Protein AF-A0A4V4H294-F1 (afdb_monomer)

Foldseek 3Di:
DDDDDDPDDDPVVVVVVVVVVVVVVVVVVVVVVVVVLVVLQVLLQVLLVVPPVRPGPVVQVVLCVVVVVPDDSVVSSVCSVPPSVVNVVVVVVSVD

Radius of gyration: 21.72 Å; Cα contacts (8 Å, |Δi|>4): 49; chains: 1; bounding box: 44×34×58 Å

pLDDT: mean 76.55, std 14.09, range [34.66, 94.19]

Organism: Musa balbisiana (NCBI:txid52838)

InterPro domains:
  IPR005813 Large ribosomal subunit protein bL20 [PF00453] (7-87)
  IPR005813 Large ribosomal subunit protein bL20 [PR00062] (21-50)
  IPR005813 Large ribosomal subunit protein bL20 [PR00062] (56-82)
  IPR005813 Large ribosomal subunit protein bL20 [PTHR10986] (17-94)
  IPR005813 Large ribosomal subunit protein bL20 [TIGR01032] (21-93)
  IPR005813 Large ribosomal subunit protein bL20 [cd07026] (4-92)
  IPR035566 Ribosomal protein bL20, C-terminal [G3DSA:1.10.1900.20] (34-96)
  IPR035566 Ribosomal protein bL20, C-terminal [SSF74731] (6-95)
  IPR049946 Large ribosomal subunit protein bL20, conserved site [PS00937] (33-49)

Secondary structure (DSSP, 8-state):
-------SS-HHHHHHHHHHHHHHHHHHHHHHHHHHHHHHHHHHHHHHHHSTT---HHHHHHHHHHTT----THHHHHHHHH-HHHHHHHHHHHH-

Solvent-accessible surface area (backbone atoms only — not comparable to full-atom values): 5708 Å² total; per-residue (Å²): 136,86,93,79,89,88,88,83,86,55,78,79,57,50,58,56,52,50,54,50,50,54,53,48,56,58,51,46,62,59,48,50,58,53,51,52,50,51,51,28,51,52,50,37,40,53,53,27,64,72,41,82,88,43,91,40,57,68,58,53,52,50,44,33,53,75,71,67,51,87,70,60,61,64,57,59,26,49,42,40,70,75,37,61,67,59,51,50,53,54,49,55,66,60,74,104

Sequence (96 aa):
MNEYRSHSRLTSNDYSTENESFGFLSRDRGRQKRDFRRLWITRINAVTRENKVLYSYSRLIHNLYKKQLLLNRKIPAQIAISNKNCLYMISNKIIK

Structure (mmCIF, N/CA/C/O backbone):
data_AF-A0A4V4H294-F1
#
_entry.id   AF-A0A4V4H294-F1
#
loop_
_atom_site.group_PDB
_atom_site.id
_atom_site.type_symbol
_atom_site.label_atom_id
_atom_site.label_alt_id
_atom_site.label_comp_id
_atom_site.label_asym_id
_atom_site.label_entity_id
_atom_site.label_seq_id
_atom_site.pdbx_PDB_ins_code
_atom_site.Cartn_x
_atom_site.Cartn_y
_atom_site.Cartn_z
_atom_site.occupancy
_atom_site.B_iso_or_equiv
_atom_site.auth_seq_id
_atom_site.auth_comp_id
_atom_site.auth_asym_id
_atom_site.auth_atom_id
_atom_site.pdbx_PDB_model_num
ATOM 1 N N . MET A 1 1 ? 23.303 21.615 -27.742 1.00 36.56 1 MET A N 1
ATOM 2 C CA . MET A 1 1 ? 21.898 21.244 -28.015 1.00 36.56 1 MET A CA 1
ATOM 3 C C . MET A 1 1 ? 21.925 20.115 -29.036 1.00 36.56 1 MET A C 1
ATOM 5 O O . MET A 1 1 ? 22.539 20.308 -30.072 1.00 36.56 1 MET A O 1
ATOM 9 N N . ASN A 1 2 ? 21.293 18.986 -28.705 1.00 40.62 2 ASN A N 1
ATOM 10 C CA . ASN A 1 2 ? 20.917 17.846 -29.559 1.00 40.62 2 ASN A CA 1
ATOM 11 C C . ASN A 1 2 ? 22.018 17.001 -30.227 1.00 40.62 2 ASN A C 1
ATOM 13 O O . ASN A 1 2 ? 22.409 17.264 -31.356 1.00 40.62 2 ASN A O 1
ATOM 17 N N . GLU A 1 3 ? 22.347 15.868 -29.602 1.00 34.66 3 GLU A N 1
ATOM 18 C CA . GLU A 1 3 ? 22.774 14.662 -30.322 1.00 34.66 3 GLU A CA 1
ATOM 19 C C . GLU A 1 3 ? 21.660 13.618 -30.230 1.00 34.66 3 GLU A C 1
ATOM 21 O O . GLU A 1 3 ? 21.578 12.821 -29.301 1.00 34.66 3 GLU A O 1
ATOM 26 N N . TYR A 1 4 ? 20.764 13.648 -31.210 1.00 49.56 4 TYR A N 1
ATOM 27 C CA . TYR A 1 4 ? 19.998 12.471 -31.585 1.00 49.56 4 TYR A CA 1
ATOM 28 C C . TYR A 1 4 ? 20.436 12.109 -32.995 1.00 49.56 4 TYR A C 1
ATOM 30 O O . TYR A 1 4 ? 20.393 12.973 -33.871 1.00 49.56 4 TYR A O 1
ATOM 38 N N . ARG A 1 5 ? 20.744 10.817 -33.189 1.00 49.22 5 ARG A N 1
ATOM 39 C CA . ARG A 1 5 ? 20.712 10.061 -34.458 1.00 49.22 5 ARG A CA 1
ATOM 40 C C . ARG A 1 5 ? 22.069 9.635 -35.037 1.00 49.22 5 ARG A C 1
ATOM 42 O O . ARG A 1 5 ? 22.535 10.216 -36.006 1.00 49.22 5 ARG A O 1
ATOM 49 N N . SER A 1 6 ? 22.555 8.483 -34.560 1.00 45.03 6 SER A N 1
ATOM 50 C CA . SER A 1 6 ? 23.516 7.627 -35.288 1.00 45.03 6 SER A CA 1
ATOM 51 C C . SER A 1 6 ? 23.244 6.116 -35.123 1.00 45.03 6 SER A C 1
ATOM 53 O O . SER A 1 6 ? 24.177 5.331 -35.038 1.00 45.03 6 SER A O 1
ATOM 55 N N . HIS A 1 7 ? 21.979 5.671 -35.086 1.00 54.19 7 HIS A N 1
ATOM 56 C CA . HIS A 1 7 ? 21.621 4.240 -34.943 1.00 54.19 7 HIS A CA 1
ATOM 57 C C . HIS A 1 7 ? 21.001 3.635 -36.210 1.00 54.19 7 HIS A C 1
ATOM 59 O O . HIS A 1 7 ? 19.897 3.110 -36.148 1.00 54.19 7 HIS A O 1
ATOM 65 N N . SER A 1 8 ? 21.603 3.781 -37.397 1.00 57.94 8 SER A N 1
ATOM 66 C CA . SER A 1 8 ? 20.939 3.188 -38.579 1.00 57.94 8 SER A CA 1
ATOM 67 C C . SER A 1 8 ? 21.792 2.577 -39.686 1.00 57.94 8 SER A C 1
ATOM 69 O O . SER A 1 8 ? 21.179 2.097 -40.632 1.00 57.94 8 SER A O 1
ATOM 71 N N . ARG A 1 9 ? 23.137 2.539 -39.635 1.00 51.91 9 ARG A N 1
ATOM 72 C CA . ARG A 1 9 ? 23.925 1.988 -40.768 1.00 51.91 9 ARG A CA 1
ATOM 73 C C . ARG A 1 9 ? 25.291 1.345 -40.439 1.00 51.91 9 ARG A C 1
ATOM 75 O O . ARG A 1 9 ? 26.201 1.504 -41.243 1.00 51.91 9 ARG A O 1
ATOM 82 N N . LEU A 1 10 ? 25.486 0.629 -39.321 1.00 55.22 10 LEU A N 1
ATOM 83 C CA . LEU A 1 10 ? 26.759 -0.084 -39.056 1.00 55.22 10 LEU A CA 1
ATOM 84 C C . LEU A 1 10 ? 26.546 -1.388 -38.254 1.00 55.22 10 LEU A C 1
ATOM 86 O O . LEU A 1 10 ? 26.391 -1.350 -37.037 1.00 55.22 10 LEU A O 1
ATOM 90 N N . THR A 1 11 ? 26.643 -2.543 -38.922 1.00 55.00 11 THR A N 1
ATOM 91 C CA . THR A 1 11 ? 26.291 -3.877 -38.381 1.00 55.00 11 THR A CA 1
ATOM 92 C C . THR A 1 11 ? 27.069 -4.297 -37.129 1.00 55.00 11 THR A C 1
ATOM 94 O O . THR A 1 11 ? 26.560 -5.064 -36.321 1.00 55.00 11 THR A O 1
ATOM 97 N N . SER A 1 12 ? 28.296 -3.801 -36.927 1.00 56.50 12 SER A N 1
ATOM 98 C CA . SER A 1 12 ? 29.110 -4.134 -35.743 1.00 56.50 12 SER A CA 1
ATOM 99 C C . SER A 1 12 ? 28.690 -3.380 -34.474 1.00 56.50 12 SER A C 1
ATOM 101 O O . SER A 1 12 ? 28.908 -3.886 -33.377 1.00 56.50 12 SER A O 1
ATOM 103 N N . ASN A 1 13 ? 28.079 -2.195 -34.610 1.00 57.53 13 ASN A N 1
ATOM 104 C CA . ASN A 1 13 ? 27.520 -1.442 -33.479 1.00 57.53 13 ASN A CA 1
ATOM 105 C C . ASN A 1 13 ? 26.103 -1.914 -33.109 1.00 57.53 13 ASN A C 1
ATOM 107 O O . ASN A 1 13 ? 25.650 -1.701 -31.983 1.00 57.53 13 ASN A O 1
ATOM 111 N N . ASP A 1 14 ? 25.400 -2.560 -34.039 1.00 55.84 14 ASP A N 1
ATOM 112 C CA . ASP A 1 14 ? 24.041 -3.049 -33.806 1.00 55.84 14 ASP A CA 1
ATOM 113 C C . ASP A 1 14 ? 24.044 -4.178 -32.753 1.00 55.84 14 ASP A C 1
ATOM 115 O O . ASP A 1 14 ? 23.288 -4.124 -31.788 1.00 55.84 14 ASP A O 1
ATOM 119 N N . TYR A 1 15 ? 25.001 -5.113 -32.808 1.00 62.12 15 TYR A N 1
ATOM 120 C CA . TYR A 1 15 ? 25.115 -6.182 -31.803 1.00 62.12 15 TYR A CA 1
ATOM 121 C C . TYR A 1 15 ? 25.443 -5.681 -30.388 1.00 62.12 15 TYR A C 1
ATOM 123 O O . TYR A 1 15 ? 24.913 -6.196 -29.402 1.00 62.12 15 TYR A O 1
ATOM 131 N N . SER A 1 16 ? 26.340 -4.703 -30.240 1.00 61.09 16 SER A N 1
ATOM 132 C CA . SER A 1 16 ? 26.688 -4.148 -28.924 1.00 61.09 16 SER A CA 1
ATOM 133 C C . SER A 1 16 ? 25.511 -3.383 -28.319 1.00 61.09 16 SER A C 1
ATOM 135 O O . SER A 1 16 ? 25.182 -3.600 -27.152 1.00 61.09 16 SER A O 1
ATOM 137 N N . THR A 1 17 ? 24.808 -2.580 -29.120 1.00 62.47 17 THR A N 1
ATOM 138 C CA . THR A 1 17 ? 23.605 -1.862 -28.670 1.00 62.47 17 THR A CA 1
ATOM 139 C C . THR A 1 17 ? 22.436 -2.795 -28.351 1.00 62.47 17 THR A C 1
ATOM 141 O O . THR A 1 17 ? 21.730 -2.555 -27.371 1.00 62.47 17 THR A O 1
ATOM 144 N N . GLU A 1 18 ? 22.241 -3.888 -29.093 1.00 67.19 18 GLU A N 1
ATOM 145 C CA . GLU A 1 18 ? 21.242 -4.921 -28.782 1.00 67.19 18 GLU A CA 1
ATOM 146 C C . GLU A 1 18 ? 21.530 -5.617 -27.445 1.00 67.19 18 GLU A C 1
ATOM 148 O O . GLU A 1 18 ? 20.636 -5.755 -26.603 1.00 67.19 18 GLU A O 1
ATOM 153 N N . ASN A 1 19 ? 22.787 -6.004 -27.208 1.00 67.62 19 ASN A N 1
ATOM 154 C CA . ASN A 1 19 ? 23.210 -6.642 -25.960 1.00 67.62 19 ASN A CA 1
ATOM 155 C C . ASN A 1 19 ? 23.050 -5.708 -24.752 1.00 67.62 19 ASN A C 1
ATOM 157 O O . ASN A 1 19 ? 22.544 -6.111 -23.698 1.00 67.62 19 ASN A O 1
ATOM 161 N N . GLU A 1 20 ? 23.427 -4.439 -24.908 1.00 69.44 20 GLU A N 1
ATOM 162 C CA . GLU A 1 20 ? 23.200 -3.410 -23.896 1.00 69.44 20 GLU A CA 1
ATOM 163 C C . GLU A 1 20 ? 21.704 -3.194 -23.648 1.00 69.44 20 GLU A C 1
ATOM 165 O O . GLU A 1 20 ? 21.261 -3.213 -22.495 1.00 69.44 20 GLU A O 1
ATOM 170 N N . SER A 1 21 ? 20.905 -3.085 -24.712 1.00 70.31 21 SER A N 1
ATOM 171 C CA . SER A 1 21 ? 19.446 -2.935 -24.646 1.00 70.31 21 SER A CA 1
ATOM 172 C C . SER A 1 21 ? 18.797 -4.088 -23.881 1.00 70.31 21 SER A C 1
ATOM 174 O O . SER A 1 21 ? 17.970 -3.862 -22.994 1.00 70.31 21 SER A O 1
ATOM 176 N N . PHE A 1 22 ? 19.214 -5.329 -24.134 1.00 72.25 22 PHE A N 1
ATOM 177 C CA . PHE A 1 22 ? 18.742 -6.498 -23.392 1.00 72.25 22 PHE A CA 1
ATOM 178 C C . PHE A 1 22 ? 19.118 -6.446 -21.898 1.00 72.25 22 PHE A C 1
ATOM 180 O O . PHE A 1 22 ? 18.306 -6.790 -21.022 1.00 72.25 22 PHE A O 1
ATOM 187 N N . GLY A 1 23 ? 20.323 -5.961 -21.587 1.00 75.62 23 GLY A N 1
ATOM 188 C CA . GLY A 1 23 ? 20.776 -5.693 -20.223 1.00 75.62 23 GLY A CA 1
ATOM 189 C C . GLY A 1 23 ? 19.919 -4.639 -19.509 1.00 75.62 23 GLY A C 1
ATOM 190 O O . GLY A 1 23 ? 19.503 -4.852 -18.362 1.00 75.62 23 GLY A O 1
ATOM 191 N N . PHE A 1 24 ? 19.591 -3.535 -20.187 1.00 75.38 24 PHE A N 1
ATOM 192 C CA . PHE A 1 24 ? 18.708 -2.483 -19.671 1.00 75.38 24 PHE A CA 1
ATOM 193 C C . PHE A 1 24 ? 17.283 -2.992 -19.433 1.00 75.38 24 PHE A C 1
ATOM 195 O O . PHE A 1 24 ? 16.774 -2.859 -18.319 1.00 75.38 24 PHE A O 1
ATOM 202 N N . LEU A 1 25 ? 16.677 -3.681 -20.406 1.00 77.25 25 LEU A N 1
ATOM 203 C CA . LEU A 1 25 ? 15.335 -4.270 -20.280 1.00 77.25 25 LEU A CA 1
ATOM 204 C C . LEU A 1 25 ? 15.232 -5.212 -19.073 1.00 77.25 25 LEU A C 1
ATOM 206 O O . LEU A 1 25 ? 14.250 -5.215 -18.326 1.00 77.25 25 LEU A O 1
ATOM 210 N N . SER A 1 26 ? 16.263 -6.024 -18.847 1.00 80.50 26 SER A N 1
ATOM 211 C CA . SER A 1 26 ? 16.311 -6.955 -17.719 1.00 80.50 26 SER A CA 1
ATOM 212 C C . SER A 1 26 ? 16.415 -6.240 -16.371 1.00 80.50 26 SER A C 1
ATOM 214 O O . SER A 1 26 ? 15.705 -6.603 -15.428 1.00 80.50 26 SER A O 1
ATOM 216 N N . ARG A 1 27 ? 17.227 -5.181 -16.285 1.00 81.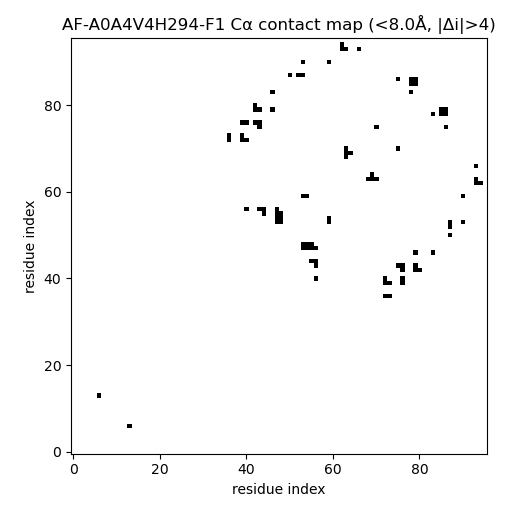06 27 ARG A N 1
ATOM 217 C CA . ARG A 1 27 ? 17.346 -4.336 -15.085 1.00 81.06 27 ARG A CA 1
ATOM 218 C C . ARG A 1 27 ? 16.055 -3.574 -14.788 1.00 81.06 27 ARG A C 1
ATOM 220 O O . ARG A 1 27 ? 15.610 -3.548 -13.636 1.00 81.06 27 ARG A O 1
ATOM 227 N N . ASP A 1 28 ? 15.427 -3.006 -15.809 1.00 83.56 28 ASP A N 1
ATOM 228 C CA . ASP A 1 28 ? 14.233 -2.178 -15.653 1.00 83.56 28 ASP A CA 1
ATOM 229 C C . ASP A 1 28 ? 13.012 -2.988 -15.223 1.00 83.56 28 ASP A C 1
ATOM 231 O O . ASP A 1 28 ? 12.275 -2.541 -14.345 1.00 83.56 28 ASP A O 1
ATOM 235 N N . ARG A 1 29 ? 12.855 -4.236 -15.683 1.00 83.69 29 ARG A N 1
ATOM 236 C CA . ARG A 1 29 ? 11.819 -5.154 -15.161 1.00 83.69 29 ARG A CA 1
ATOM 237 C C . ARG A 1 29 ? 11.923 -5.359 -13.642 1.00 83.69 29 ARG A C 1
ATOM 239 O O . ARG A 1 29 ? 10.907 -5.449 -12.948 1.00 83.69 29 ARG A O 1
ATOM 246 N N . GLY A 1 30 ? 13.142 -5.420 -13.102 1.00 87.38 30 GLY A N 1
ATOM 247 C CA . GLY A 1 30 ? 13.382 -5.511 -11.659 1.00 87.38 30 GLY A CA 1
ATOM 248 C C . GLY A 1 30 ? 13.069 -4.206 -10.919 1.00 87.38 30 GLY A C 1
ATOM 249 O O . GLY A 1 30 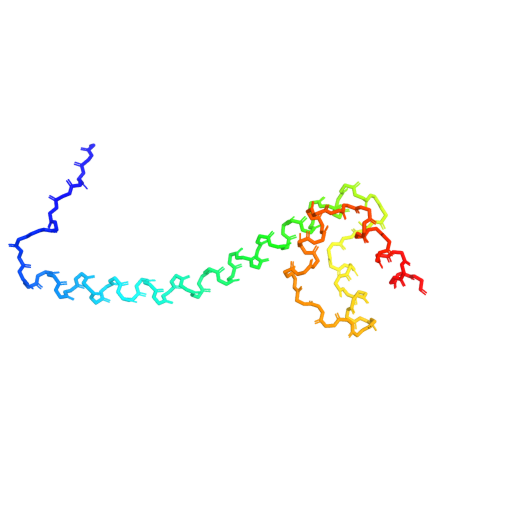? 12.452 -4.227 -9.849 1.00 87.38 30 GLY A O 1
ATOM 250 N N . ARG A 1 31 ? 13.457 -3.064 -11.499 1.00 90.19 31 ARG A N 1
ATOM 251 C CA . ARG A 1 31 ? 13.186 -1.723 -10.951 1.00 90.19 31 ARG A CA 1
ATOM 252 C C . ARG A 1 31 ? 11.694 -1.415 -10.911 1.00 90.19 31 ARG A C 1
ATOM 254 O O . ARG A 1 31 ? 11.191 -1.026 -9.859 1.00 90.19 31 ARG A O 1
ATOM 261 N N . GLN A 1 32 ? 10.968 -1.756 -11.972 1.00 91.12 32 GLN A N 1
ATOM 262 C CA . GLN A 1 32 ? 9.532 -1.526 -12.099 1.00 91.12 32 GLN A CA 1
ATOM 263 C C . GLN A 1 32 ? 8.736 -2.116 -10.921 1.00 91.12 32 GLN A C 1
ATOM 265 O O . GLN A 1 32 ? 7.851 -1.465 -10.367 1.00 91.12 32 GLN A O 1
ATOM 270 N N . LYS A 1 33 ? 9.099 -3.320 -10.450 1.00 88.69 33 LYS A N 1
ATOM 271 C CA . LYS A 1 33 ? 8.475 -3.946 -9.267 1.00 88.69 33 LYS A CA 1
ATOM 272 C C . LYS A 1 33 ? 8.666 -3.111 -7.994 1.00 88.69 33 LYS A C 1
ATOM 274 O O . LYS A 1 33 ? 7.751 -3.000 -7.174 1.00 88.69 33 LYS A O 1
ATOM 279 N N . ARG A 1 34 ? 9.853 -2.525 -7.813 1.00 91.44 34 ARG A N 1
ATOM 280 C CA . ARG A 1 34 ? 10.183 -1.662 -6.670 1.00 91.44 34 ARG A CA 1
ATOM 281 C C . ARG A 1 34 ? 9.453 -0.328 -6.762 1.00 91.44 34 ARG A C 1
ATOM 283 O O . ARG A 1 34 ? 8.935 0.140 -5.750 1.00 91.44 34 ARG A O 1
ATOM 290 N N . ASP A 1 35 ? 9.369 0.237 -7.958 1.00 94.19 35 ASP A N 1
ATOM 291 C CA . ASP A 1 35 ? 8.729 1.528 -8.190 1.00 94.19 35 ASP A CA 1
ATOM 292 C C . ASP A 1 35 ? 7.213 1.444 -8.021 1.00 94.19 35 ASP A C 1
ATOM 294 O O . ASP A 1 35 ? 6.633 2.276 -7.323 1.00 94.19 35 ASP A O 1
ATOM 298 N N . PHE A 1 36 ? 6.569 0.370 -8.490 1.00 93.69 36 PHE A N 1
ATOM 299 C CA . PHE A 1 36 ? 5.161 0.116 -8.170 1.00 93.69 36 PHE A CA 1
ATOM 300 C C . PHE A 1 36 ? 4.928 -0.027 -6.669 1.00 93.69 36 PHE A C 1
ATOM 302 O O . PHE A 1 36 ? 3.975 0.537 -6.130 1.00 93.69 36 PHE A O 1
ATOM 309 N N . ARG A 1 37 ? 5.810 -0.742 -5.963 1.00 91.25 37 ARG A N 1
ATOM 310 C CA . ARG A 1 37 ? 5.694 -0.885 -4.511 1.00 91.25 37 ARG A CA 1
ATOM 311 C C . ARG A 1 37 ? 5.835 0.458 -3.796 1.00 91.25 37 ARG A C 1
ATOM 313 O O . ARG A 1 37 ? 5.054 0.725 -2.885 1.00 91.25 37 ARG A O 1
ATOM 320 N N . ARG A 1 38 ? 6.789 1.298 -4.209 1.00 93.38 38 ARG A N 1
ATOM 321 C CA . ARG A 1 38 ? 6.943 2.673 -3.705 1.00 93.38 38 ARG A CA 1
ATOM 322 C C . ARG A 1 38 ? 5.673 3.482 -3.952 1.00 93.38 38 ARG A C 1
ATOM 324 O O . ARG A 1 38 ? 5.133 4.055 -3.013 1.00 93.38 38 ARG A O 1
ATOM 331 N N . LEU A 1 39 ? 5.141 3.436 -5.172 1.00 93.19 39 LEU A N 1
ATOM 332 C CA . LEU A 1 39 ? 3.916 4.135 -5.552 1.00 93.19 39 LEU A CA 1
ATOM 333 C C . LEU A 1 39 ? 2.712 3.708 -4.700 1.00 93.19 39 LEU A C 1
ATOM 335 O O . LEU A 1 39 ? 1.951 4.556 -4.238 1.00 93.19 39 LEU A O 1
ATOM 339 N N . TRP A 1 40 ? 2.536 2.407 -4.455 1.00 93.56 40 TRP A N 1
ATOM 340 C CA . TRP A 1 40 ? 1.449 1.899 -3.613 1.00 93.56 40 TRP A CA 1
ATOM 341 C C . TRP A 1 40 ? 1.566 2.369 -2.164 1.00 93.56 40 TRP A C 1
ATOM 343 O O . TRP A 1 40 ? 0.562 2.769 -1.581 1.00 93.56 40 TRP A O 1
ATOM 353 N N . ILE A 1 41 ? 2.776 2.380 -1.596 1.00 90.75 41 ILE A N 1
ATOM 354 C CA . ILE A 1 41 ? 3.012 2.903 -0.243 1.00 90.75 41 ILE A CA 1
ATOM 355 C C . ILE A 1 41 ? 2.654 4.389 -0.184 1.00 90.75 41 ILE A C 1
ATOM 357 O O . ILE A 1 41 ? 1.914 4.792 0.711 1.00 90.75 41 ILE A O 1
ATOM 361 N N . THR A 1 42 ?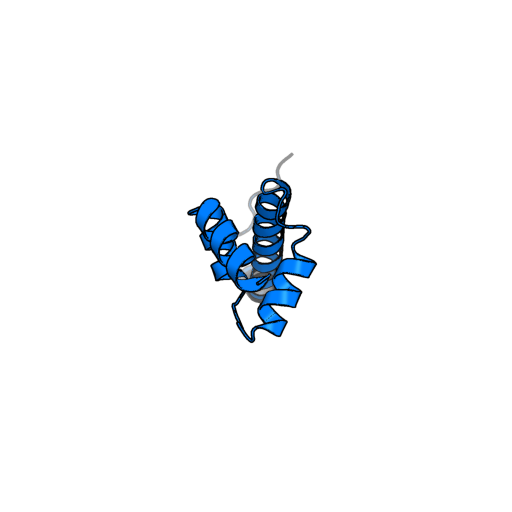 3.114 5.187 -1.150 1.00 91.75 42 THR A N 1
ATOM 362 C CA . THR A 1 42 ? 2.815 6.625 -1.215 1.00 91.75 42 THR A CA 1
ATOM 363 C C . THR A 1 42 ? 1.313 6.885 -1.309 1.00 91.75 42 THR A C 1
ATOM 365 O O . THR A 1 42 ? 0.788 7.703 -0.558 1.00 91.75 42 THR A O 1
ATOM 368 N N . ARG A 1 43 ? 0.600 6.141 -2.165 1.00 89.44 43 ARG A N 1
ATOM 369 C CA . ARG A 1 43 ? -0.861 6.246 -2.323 1.00 89.44 43 ARG A CA 1
ATOM 370 C C . ARG A 1 43 ? -1.608 5.934 -1.029 1.00 89.44 43 ARG A C 1
ATOM 372 O O . ARG A 1 43 ? -2.473 6.703 -0.625 1.00 89.44 43 ARG A O 1
ATOM 379 N N . ILE A 1 44 ? -1.253 4.838 -0.357 1.00 87.81 44 ILE A N 1
ATOM 380 C CA . ILE A 1 44 ? -1.878 4.476 0.921 1.00 87.81 44 ILE A CA 1
ATOM 381 C C . ILE A 1 44 ? -1.572 5.547 1.971 1.00 87.81 44 ILE A C 1
ATOM 383 O O . ILE A 1 44 ? -2.478 5.983 2.674 1.00 87.81 44 ILE A O 1
ATOM 387 N N . ASN A 1 45 ? -0.321 6.007 2.060 1.00 88.19 45 ASN A N 1
ATOM 388 C CA . ASN A 1 45 ? 0.099 7.015 3.032 1.00 88.19 45 ASN A CA 1
ATOM 389 C C . ASN A 1 45 ? -0.651 8.346 2.842 1.00 88.19 45 ASN A C 1
ATOM 391 O O . ASN A 1 45 ? -1.073 8.940 3.828 1.00 88.19 45 ASN A O 1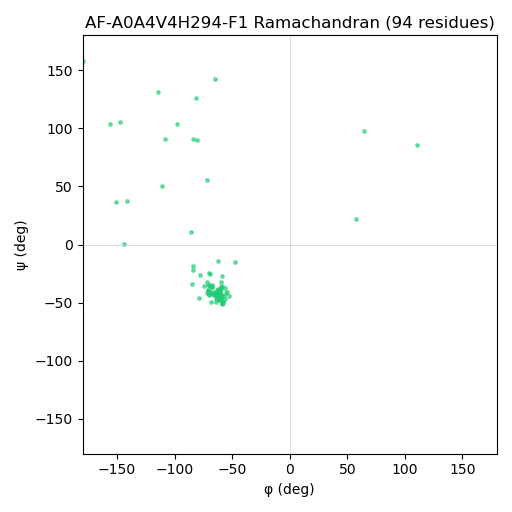
ATOM 395 N N . ALA A 1 46 ? -0.890 8.775 1.599 1.00 87.38 46 ALA A N 1
ATOM 396 C CA . ALA A 1 46 ? -1.684 9.968 1.304 1.00 87.38 46 ALA A CA 1
ATOM 397 C C . ALA A 1 46 ? -3.116 9.860 1.861 1.00 87.38 46 ALA A C 1
ATOM 399 O O . ALA A 1 46 ? -3.538 10.704 2.645 1.00 87.38 46 ALA A O 1
ATOM 400 N N . VAL A 1 47 ? -3.826 8.768 1.562 1.00 84.88 47 VAL A N 1
ATOM 401 C CA . VAL A 1 47 ? -5.210 8.563 2.039 1.00 84.88 47 VAL A CA 1
ATOM 402 C C . VAL A 1 47 ? -5.278 8.371 3.556 1.00 84.88 47 VAL A C 1
ATOM 404 O O . VAL A 1 47 ? -6.204 8.837 4.214 1.00 84.88 47 VAL A O 1
ATOM 407 N N . THR A 1 48 ? -4.269 7.715 4.126 1.00 82.06 48 THR A N 1
ATOM 408 C CA . THR A 1 48 ? -4.127 7.533 5.579 1.00 82.06 48 THR A CA 1
ATOM 409 C C . THR A 1 48 ? -3.981 8.885 6.286 1.00 82.06 48 THR A C 1
ATOM 411 O O . THR A 1 48 ? -4.549 9.071 7.352 1.00 82.06 48 THR A O 1
ATOM 414 N N . ARG A 1 49 ? -3.262 9.846 5.688 1.00 79.38 49 ARG A N 1
ATOM 415 C CA . ARG A 1 49 ? -3.098 11.200 6.242 1.00 79.38 49 ARG A CA 1
ATOM 416 C C . ARG A 1 49 ? -4.371 12.040 6.164 1.00 79.38 49 ARG A C 1
ATOM 418 O O . ARG A 1 49 ? -4.614 12.837 7.062 1.00 79.38 49 ARG A O 1
ATOM 425 N N . GLU A 1 50 ? -5.1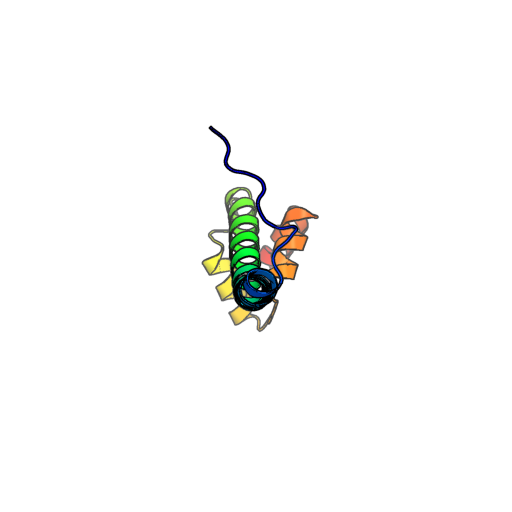73 11.868 5.115 1.00 77.38 50 GLU A N 1
ATOM 426 C CA . GLU A 1 50 ? -6.458 12.567 4.971 1.00 77.38 50 GLU A CA 1
ATOM 427 C C . GLU A 1 50 ? -7.502 12.058 5.978 1.00 77.38 50 GLU A C 1
ATOM 429 O O . GLU A 1 50 ? -8.210 12.840 6.613 1.00 77.38 50 GLU A O 1
ATOM 434 N N . ASN A 1 51 ? -7.568 10.740 6.173 1.00 69.62 51 ASN A N 1
ATOM 435 C CA . ASN A 1 51 ? -8.459 10.118 7.143 1.00 69.62 51 ASN A CA 1
ATOM 436 C C . ASN A 1 51 ? -7.815 10.133 8.538 1.00 69.62 51 ASN A C 1
ATOM 438 O O . ASN A 1 51 ? -7.164 9.170 8.928 1.00 69.62 51 ASN A O 1
ATOM 442 N N . LYS A 1 52 ? -8.060 11.191 9.327 1.00 62.34 52 LYS A N 1
ATOM 443 C CA . LYS A 1 52 ? -7.533 11.419 10.700 1.00 62.34 52 LYS A CA 1
ATOM 444 C C . LYS A 1 52 ? -7.641 10.236 11.687 1.00 62.34 52 LYS A C 1
ATOM 446 O O . LYS A 1 52 ? -7.012 10.258 12.738 1.00 62.34 52 LYS A O 1
ATOM 451 N N . VAL A 1 53 ? -8.445 9.220 11.378 1.00 58.47 53 VAL A N 1
ATOM 452 C CA . VAL A 1 53 ? -8.669 8.016 12.201 1.00 58.47 53 VAL A CA 1
ATOM 453 C C . VAL A 1 53 ? -7.585 6.943 11.978 1.00 58.47 53 VAL A C 1
ATOM 455 O O . VAL A 1 53 ? -7.389 6.049 12.800 1.00 58.47 53 VAL A O 1
ATOM 458 N N . LEU A 1 54 ? -6.842 7.035 10.873 1.00 62.50 54 LEU A N 1
ATOM 459 C CA . LEU A 1 54 ? -5.753 6.141 10.506 1.00 62.50 54 LEU A CA 1
ATOM 460 C C . LEU A 1 54 ? -4.409 6.769 10.900 1.00 62.50 54 LEU A C 1
ATOM 462 O O . LEU A 1 54 ? -3.896 7.663 10.241 1.00 62.50 54 LEU A O 1
ATOM 466 N N . TYR A 1 55 ? -3.803 6.287 11.982 1.00 64.88 55 TYR A N 1
ATOM 467 C CA . TYR A 1 55 ? -2.612 6.930 12.552 1.00 64.88 55 TYR A CA 1
ATOM 468 C C . TYR A 1 55 ? -1.332 6.806 11.701 1.00 64.88 55 TYR A C 1
ATOM 470 O O . TYR A 1 55 ? -0.428 7.618 11.862 1.00 64.88 55 TYR A O 1
ATOM 478 N N . SER A 1 56 ? -1.200 5.790 10.836 1.00 79.50 56 SER A N 1
ATOM 479 C CA . SER A 1 56 ? -0.083 5.655 9.878 1.00 79.50 56 SER A CA 1
ATOM 480 C C . SER A 1 56 ? -0.204 4.396 9.008 1.00 79.50 56 SER A C 1
ATOM 482 O O . SER A 1 56 ? -0.810 3.400 9.411 1.00 79.50 56 SER A O 1
ATOM 484 N N . TYR A 1 57 ? 0.463 4.398 7.844 1.00 85.81 57 TYR A N 1
ATOM 485 C CA . TYR A 1 57 ? 0.642 3.205 7.000 1.00 85.81 57 TYR A CA 1
ATOM 486 C C . TYR A 1 57 ? 1.225 2.022 7.790 1.00 85.81 57 TYR A C 1
ATOM 488 O O . TYR A 1 57 ? 0.731 0.901 7.684 1.00 85.81 57 TYR A O 1
ATOM 496 N N . SER A 1 58 ? 2.246 2.263 8.620 1.00 85.44 58 SER A N 1
ATOM 497 C CA . SER A 1 58 ? 2.906 1.214 9.406 1.00 85.44 58 SER A CA 1
ATOM 498 C C . SER A 1 58 ? 1.939 0.516 10.360 1.00 85.44 58 SER A C 1
ATOM 500 O O . SER A 1 58 ? 1.944 -0.710 10.447 1.00 85.44 58 SER A O 1
ATOM 502 N N . ARG A 1 59 ? 1.062 1.278 11.023 1.00 85.25 59 ARG A N 1
ATOM 503 C CA . ARG A 1 59 ? 0.061 0.737 11.948 1.00 85.25 59 ARG A CA 1
ATOM 504 C C . ARG A 1 59 ? -1.046 -0.025 11.218 1.00 85.25 59 ARG A C 1
ATOM 506 O O . ARG A 1 59 ? -1.431 -1.098 11.673 1.00 85.25 59 ARG A O 1
ATOM 513 N N . LEU A 1 60 ? -1.492 0.464 10.055 1.00 83.00 60 LEU A N 1
ATOM 514 C CA . LEU A 1 60 ? -2.428 -0.263 9.187 1.00 83.00 60 LEU A CA 1
ATOM 515 C C . LEU A 1 60 ? -1.855 -1.630 8.781 1.00 83.00 60 LEU A C 1
ATOM 517 O O . LEU A 1 60 ? -2.512 -2.653 8.949 1.00 83.00 60 LEU A O 1
ATOM 521 N N . ILE A 1 61 ? -0.616 -1.655 8.284 1.00 85.50 61 ILE A N 1
ATOM 522 C CA . ILE A 1 61 ? 0.048 -2.894 7.869 1.00 85.50 61 ILE A CA 1
ATOM 523 C C . ILE A 1 61 ? 0.271 -3.826 9.060 1.00 85.50 61 ILE A C 1
ATOM 525 O O . ILE A 1 61 ? -0.016 -5.013 8.948 1.00 85.50 61 ILE A O 1
ATOM 529 N N . HIS A 1 62 ? 0.729 -3.309 10.201 1.00 86.62 62 HIS A N 1
ATOM 530 C CA . HIS A 1 62 ? 0.904 -4.108 11.412 1.00 86.62 62 HIS A CA 1
ATOM 531 C C . HIS A 1 62 ? -0.399 -4.807 11.820 1.00 86.62 62 HIS A C 1
ATOM 533 O O . HIS A 1 62 ? -0.410 -6.016 12.044 1.00 86.62 62 HIS A O 1
ATOM 539 N N . ASN A 1 63 ? -1.515 -4.076 11.839 1.00 85.19 63 ASN A N 1
ATOM 540 C CA . ASN A 1 63 ? -2.798 -4.652 12.222 1.00 85.19 63 ASN A CA 1
ATOM 541 C C . ASN A 1 63 ? -3.341 -5.643 11.176 1.00 85.19 63 ASN A C 1
ATOM 543 O O . ASN A 1 63 ? -3.941 -6.649 11.548 1.00 85.19 63 ASN A O 1
ATOM 547 N N . LEU A 1 64 ? -3.098 -5.401 9.882 1.00 84.12 64 LEU A N 1
ATOM 548 C CA . LEU A 1 64 ? -3.414 -6.359 8.815 1.00 84.12 64 LEU A CA 1
ATOM 549 C C . LEU A 1 64 ? -2.663 -7.683 9.009 1.00 84.12 64 LEU A C 1
ATOM 551 O O . LEU A 1 64 ? -3.275 -8.747 8.930 1.00 84.12 64 LEU A O 1
ATOM 555 N N . TYR A 1 65 ? -1.367 -7.619 9.332 1.00 85.25 65 TYR A N 1
ATOM 556 C CA . TYR A 1 65 ? -0.574 -8.806 9.665 1.00 85.25 65 TYR A CA 1
ATOM 557 C C . TYR A 1 65 ? -1.082 -9.496 10.935 1.00 85.25 65 TYR A C 1
ATOM 559 O O . TYR A 1 65 ? -1.213 -10.716 10.947 1.00 85.25 65 TYR A O 1
ATOM 567 N N . LYS A 1 66 ? -1.433 -8.733 11.978 1.00 86.56 66 LYS A N 1
ATOM 568 C CA . LYS A 1 66 ? -1.987 -9.275 13.230 1.00 86.56 66 LYS A CA 1
ATOM 569 C C . LYS A 1 66 ? -3.295 -10.043 13.005 1.00 86.56 66 LYS A C 1
ATOM 571 O O . LYS A 1 66 ? -3.517 -11.066 13.641 1.00 86.56 66 LYS A O 1
ATOM 576 N N . LYS A 1 67 ? -4.143 -9.577 12.085 1.00 85.81 67 LYS A N 1
ATOM 577 C CA . LYS A 1 67 ? -5.391 -10.248 11.678 1.00 85.81 67 LYS A CA 1
ATOM 578 C C . LYS A 1 67 ? -5.176 -11.305 10.574 1.00 85.81 67 LYS A C 1
ATOM 580 O O . LYS A 1 67 ? -6.153 -11.767 9.998 1.00 85.81 67 LYS A O 1
ATOM 585 N N . GLN A 1 68 ? -3.924 -11.665 10.263 1.00 83.00 68 GLN A N 1
ATOM 586 C CA . GLN A 1 68 ? -3.533 -12.666 9.255 1.00 83.00 68 GLN A CA 1
ATOM 587 C C . GLN A 1 68 ? -4.045 -12.386 7.827 1.00 83.00 68 GLN A C 1
ATOM 589 O O . GLN A 1 68 ? -4.084 -13.269 6.972 1.00 83.00 68 GLN A O 1
ATOM 594 N N . LEU A 1 69 ? -4.379 -11.130 7.520 1.00 78.06 69 LEU A N 1
ATOM 595 C CA . LEU A 1 69 ? -4.736 -10.698 6.172 1.00 78.06 69 LEU A CA 1
ATOM 596 C C . LEU A 1 69 ? -3.452 -10.469 5.369 1.00 78.06 69 LEU A C 1
ATOM 598 O O . LEU A 1 69 ? -2.900 -9.367 5.341 1.00 78.06 69 LEU A O 1
ATOM 602 N N . LEU A 1 70 ? -2.980 -11.521 4.695 1.00 68.19 70 LEU A N 1
ATOM 603 C CA . LEU A 1 70 ? -1.831 -11.505 3.778 1.00 68.19 70 LEU A CA 1
ATOM 604 C C . LEU A 1 70 ? -2.153 -10.768 2.464 1.00 68.19 70 LEU A C 1
ATOM 606 O O . LEU A 1 70 ? -2.017 -11.297 1.362 1.00 68.19 70 LEU A O 1
ATOM 610 N N . LEU A 1 71 ? -2.590 -9.514 2.561 1.00 73.88 71 LEU A N 1
ATOM 611 C CA . LEU A 1 71 ? -2.901 -8.693 1.398 1.00 73.88 71 LEU A CA 1
ATOM 612 C C . LEU A 1 71 ? -1.630 -8.077 0.807 1.00 73.88 71 LEU A C 1
ATOM 614 O O . LEU A 1 71 ? -0.866 -7.365 1.467 1.00 73.88 71 LEU A O 1
ATOM 618 N N . ASN A 1 72 ? -1.430 -8.295 -0.493 1.00 83.00 72 ASN A N 1
ATOM 619 C CA . ASN A 1 72 ? -0.439 -7.548 -1.255 1.00 83.00 72 ASN A CA 1
ATOM 620 C C . ASN A 1 72 ? -0.835 -6.062 -1.305 1.00 83.00 72 ASN A C 1
ATOM 622 O O . ASN A 1 72 ? -2.001 -5.729 -1.489 1.00 83.00 72 ASN A O 1
ATOM 626 N N . ARG A 1 73 ? 0.150 -5.159 -1.229 1.00 87.00 73 ARG A N 1
ATOM 627 C CA . ARG A 1 73 ? -0.020 -3.693 -1.157 1.00 87.00 73 ARG A CA 1
ATOM 628 C C . ARG A 1 73 ? -0.707 -3.085 -2.387 1.00 87.00 73 ARG A C 1
ATOM 630 O O . ARG A 1 73 ? -1.184 -1.959 -2.306 1.00 87.00 73 ARG A O 1
ATOM 637 N N . LYS A 1 74 ? -0.812 -3.840 -3.485 1.00 89.44 74 LYS A N 1
ATOM 638 C CA . LYS A 1 74 ? -1.595 -3.481 -4.674 1.00 89.44 74 LYS A CA 1
ATOM 639 C C . LYS A 1 74 ? -3.072 -3.256 -4.342 1.00 89.44 74 LYS A C 1
ATOM 641 O O . LYS A 1 74 ? -3.619 -2.222 -4.708 1.00 89.44 74 LYS A O 1
ATOM 646 N N . ILE A 1 75 ? -3.695 -4.202 -3.637 1.00 87.94 75 ILE A N 1
ATOM 647 C CA . ILE A 1 75 ? -5.143 -4.193 -3.392 1.00 87.94 75 ILE A CA 1
ATOM 648 C C . ILE A 1 75 ? -5.544 -3.036 -2.463 1.00 87.94 75 ILE A C 1
ATOM 650 O O . ILE A 1 75 ? -6.392 -2.241 -2.867 1.00 87.94 75 ILE A O 1
ATOM 654 N N . PRO A 1 76 ? -4.896 -2.821 -1.297 1.00 85.12 76 PRO A N 1
ATOM 655 C CA . PRO A 1 76 ? -5.179 -1.658 -0.461 1.00 85.12 76 PRO A CA 1
ATOM 656 C C . PRO A 1 76 ? -4.936 -0.331 -1.185 1.00 85.12 76 PRO A C 1
ATOM 658 O O . PRO A 1 76 ? -5.707 0.602 -0.999 1.00 85.12 76 PRO A O 1
ATOM 661 N N . ALA A 1 77 ? -3.909 -0.237 -2.040 1.00 89.19 77 ALA A N 1
ATOM 662 C CA . ALA A 1 77 ? -3.653 0.976 -2.815 1.00 89.19 77 ALA A CA 1
ATOM 663 C C . ALA A 1 77 ? -4.739 1.249 -3.869 1.00 89.19 77 ALA A C 1
ATOM 665 O O . ALA A 1 77 ? -5.077 2.407 -4.102 1.00 89.19 77 ALA A O 1
ATOM 666 N N . GLN A 1 78 ? -5.295 0.209 -4.498 1.00 89.62 78 GLN A N 1
ATOM 667 C CA . GLN A 1 78 ? -6.418 0.357 -5.427 1.00 89.62 78 GLN A CA 1
ATOM 668 C C . GLN A 1 78 ? -7.707 0.742 -4.697 1.00 89.62 78 GLN A C 1
ATOM 670 O O . GLN A 1 78 ? -8.390 1.660 -5.140 1.00 89.62 78 GLN A O 1
ATOM 675 N N . ILE A 1 79 ? -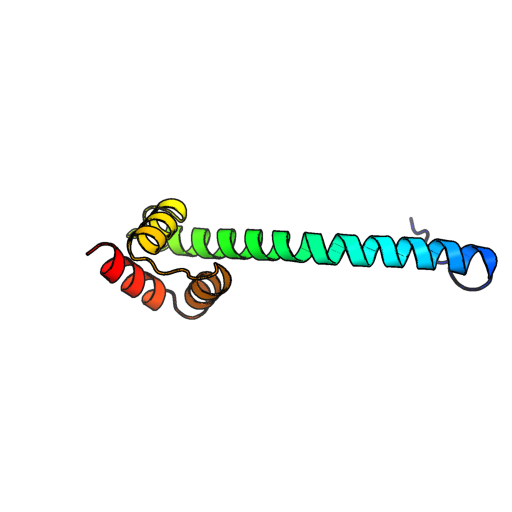8.001 0.112 -3.556 1.00 86.50 79 ILE A N 1
ATOM 676 C CA . ILE A 1 79 ? -9.157 0.462 -2.716 1.00 86.50 79 ILE A CA 1
ATOM 677 C C . ILE A 1 79 ? -9.049 1.912 -2.235 1.00 86.50 79 ILE A C 1
ATOM 679 O O . ILE A 1 79 ? -10.021 2.655 -2.319 1.00 86.50 79 ILE A O 1
ATOM 683 N N . ALA A 1 80 ? -7.857 2.337 -1.804 1.00 84.38 80 ALA A N 1
ATOM 684 C CA . ALA A 1 80 ? -7.602 3.703 -1.352 1.00 84.38 80 ALA A CA 1
ATOM 685 C C . ALA A 1 80 ? -7.911 4.757 -2.432 1.00 84.38 80 ALA A C 1
ATOM 687 O O . ALA A 1 80 ? -8.401 5.833 -2.102 1.00 84.38 80 ALA A O 1
ATOM 688 N N . ILE A 1 81 ? -7.659 4.446 -3.709 1.00 85.31 81 ILE A N 1
ATOM 689 C CA . ILE A 1 81 ? -7.995 5.331 -4.836 1.00 85.31 81 ILE A CA 1
ATOM 690 C C . ILE A 1 81 ? -9.480 5.240 -5.189 1.00 85.31 81 ILE A C 1
ATOM 692 O O . ILE A 1 81 ? -10.119 6.262 -5.409 1.00 85.31 81 ILE A O 1
ATOM 696 N N . SER A 1 82 ? -10.020 4.023 -5.270 1.00 86.06 82 SER A N 1
ATOM 697 C CA . SER A 1 82 ? -11.376 3.790 -5.767 1.00 86.06 82 SER A CA 1
ATOM 698 C C . SER A 1 82 ? -12.449 4.273 -4.798 1.00 86.06 82 SER A C 1
ATOM 700 O O . SER A 1 82 ? -13.483 4.761 -5.243 1.00 86.06 82 SER A O 1
ATOM 702 N N . ASN A 1 83 ? -12.251 4.095 -3.490 1.00 82.12 83 ASN A N 1
ATOM 703 C CA . ASN A 1 83 ? -13.230 4.490 -2.487 1.00 82.12 83 ASN A CA 1
ATOM 704 C C . ASN A 1 83 ? -12.562 4.724 -1.123 1.00 82.12 83 ASN A C 1
ATOM 706 O O . ASN A 1 83 ? -12.266 3.784 -0.377 1.00 82.12 83 ASN A O 1
ATOM 710 N N . LYS A 1 84 ? -12.390 6.001 -0.763 1.00 75.88 84 LYS A N 1
ATOM 711 C CA . LYS A 1 84 ? -11.789 6.418 0.515 1.00 75.88 84 LYS A CA 1
ATOM 712 C C . LYS A 1 84 ? -12.564 5.895 1.738 1.00 75.88 84 LYS A C 1
ATOM 714 O O . LYS A 1 84 ? -11.943 5.562 2.749 1.00 75.88 84 LYS A O 1
ATOM 719 N N . ASN A 1 85 ? -13.889 5.747 1.636 1.00 81.19 85 ASN A N 1
ATOM 720 C CA . ASN A 1 85 ? -14.742 5.261 2.729 1.00 81.19 85 ASN A CA 1
ATOM 721 C C . ASN A 1 85 ? -14.546 3.761 2.990 1.00 81.19 85 ASN A C 1
ATOM 723 O O . ASN A 1 85 ? -14.606 3.312 4.134 1.00 81.19 85 ASN A O 1
ATOM 727 N N . CYS A 1 86 ? -14.251 2.974 1.952 1.00 82.44 86 CYS A N 1
ATOM 728 C CA . CYS A 1 86 ? -14.013 1.537 2.100 1.00 82.44 86 CYS A CA 1
ATOM 729 C C . CYS A 1 86 ? -12.770 1.257 2.961 1.00 82.44 86 CYS A C 1
ATOM 731 O O . CYS A 1 86 ? -12.815 0.433 3.878 1.00 82.44 86 CYS A O 1
ATOM 733 N N . LEU A 1 87 ? -11.681 2.002 2.734 1.00 77.56 87 LEU A N 1
ATOM 734 C CA . LEU A 1 87 ? -10.458 1.888 3.537 1.00 77.56 87 LEU A CA 1
ATOM 735 C C . LEU A 1 87 ? -10.723 2.202 5.022 1.00 77.56 87 LEU A C 1
ATOM 737 O O . LEU A 1 87 ? -10.189 1.532 5.907 1.00 77.56 87 LEU A O 1
ATOM 741 N N . TYR A 1 88 ? -11.584 3.186 5.290 1.00 82.00 88 TYR A N 1
ATOM 742 C CA . TYR A 1 88 ? -12.004 3.553 6.640 1.00 82.00 88 TYR A CA 1
ATOM 743 C C . TYR A 1 88 ? -12.776 2.422 7.340 1.00 82.00 88 TYR A C 1
ATOM 745 O O . TYR A 1 88 ? -12.438 2.047 8.464 1.00 82.00 88 TYR A O 1
ATOM 753 N N . MET A 1 89 ? -13.750 1.809 6.660 1.00 83.88 89 MET A N 1
ATOM 754 C CA . MET A 1 89 ? -14.507 0.675 7.207 1.00 83.88 89 MET A CA 1
ATOM 755 C C . MET A 1 89 ? -13.607 -0.521 7.537 1.00 83.88 89 MET A C 1
ATOM 757 O 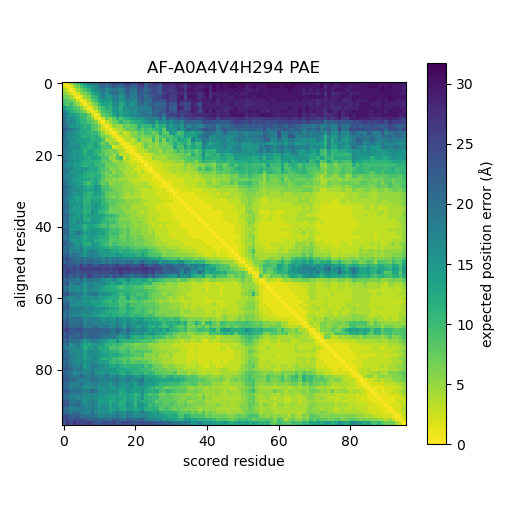O . MET A 1 89 ? -13.729 -1.114 8.611 1.00 8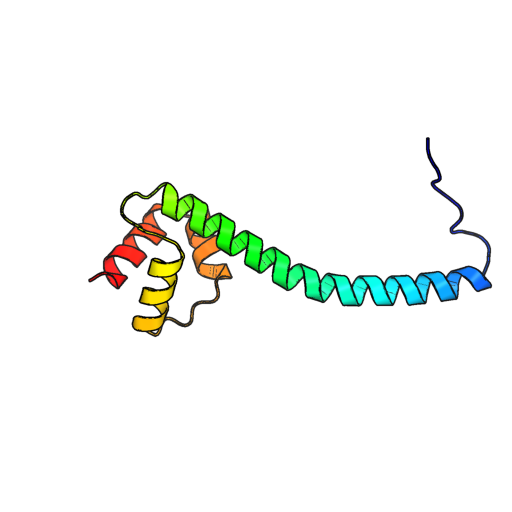3.88 89 MET A O 1
ATOM 761 N N . ILE A 1 90 ? -12.680 -0.855 6.633 1.00 81.88 90 ILE A N 1
ATOM 762 C CA . ILE A 1 90 ? -11.700 -1.930 6.837 1.00 81.88 90 ILE A CA 1
ATOM 763 C C . ILE A 1 90 ? -10.848 -1.633 8.074 1.00 81.88 90 ILE A C 1
ATOM 765 O O . ILE A 1 90 ? -10.685 -2.498 8.932 1.00 81.88 90 ILE A O 1
ATOM 769 N N . SER A 1 91 ? -10.356 -0.399 8.203 1.00 78.81 91 SER A N 1
ATOM 770 C CA . SER A 1 91 ? -9.568 0.025 9.360 1.00 78.81 91 SER A CA 1
ATOM 771 C C . SER A 1 91 ? -10.323 -0.143 10.676 1.00 78.81 91 SER A C 1
ATOM 773 O O . SER A 1 91 ? -9.801 -0.752 11.608 1.00 78.81 91 SER A O 1
ATOM 775 N N . ASN A 1 92 ? -11.562 0.344 10.757 1.00 82.56 92 ASN A N 1
ATOM 776 C CA . ASN A 1 92 ? -12.371 0.230 11.972 1.00 82.56 92 ASN A CA 1
ATOM 777 C C . ASN A 1 92 ? -12.609 -1.230 12.371 1.00 82.56 92 ASN A C 1
ATOM 779 O O . ASN A 1 92 ? -12.529 -1.569 13.549 1.00 82.56 92 ASN A O 1
ATOM 783 N N . LYS A 1 93 ? -12.853 -2.105 11.389 1.00 82.25 93 LYS A N 1
ATOM 784 C CA . LYS A 1 93 ? -13.049 -3.543 11.618 1.00 82.25 93 LYS A CA 1
ATOM 785 C C . LYS A 1 93 ? -11.771 -4.261 12.064 1.00 82.25 93 LYS A C 1
ATOM 787 O O . LYS A 1 93 ? -11.849 -5.301 12.704 1.00 82.25 93 LYS A O 1
ATOM 792 N N . ILE A 1 94 ? -10.606 -3.725 11.707 1.00 78.50 94 ILE A N 1
ATOM 793 C CA . ILE A 1 94 ? -9.296 -4.264 12.082 1.00 78.50 94 ILE A CA 1
ATOM 794 C C . ILE A 1 94 ? -8.852 -3.773 13.471 1.00 78.50 94 ILE A C 1
ATOM 796 O O . ILE A 1 94 ? -8.154 -4.508 14.170 1.00 78.50 94 ILE A O 1
ATOM 800 N N . ILE A 1 95 ? -9.210 -2.538 13.845 1.00 71.38 95 ILE A N 1
ATOM 801 C CA . ILE A 1 95 ? -8.885 -1.941 15.151 1.00 71.38 95 ILE A CA 1
ATOM 802 C C . ILE A 1 95 ? -9.755 -2.532 16.272 1.00 71.38 95 ILE A C 1
ATOM 804 O O . ILE A 1 95 ? -9.244 -2.701 17.377 1.00 71.38 95 ILE A O 1
AT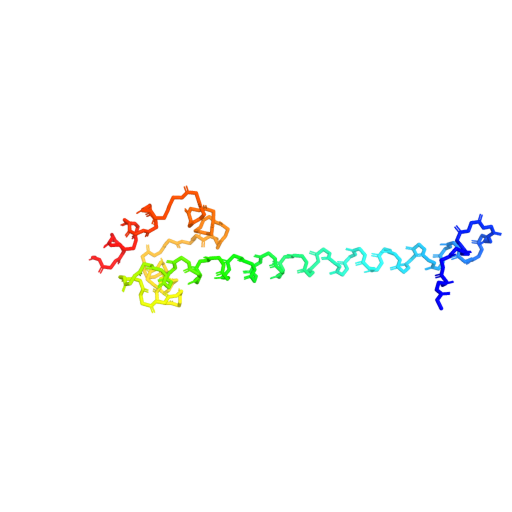OM 808 N N . LYS A 1 96 ? -11.027 -2.849 15.990 1.00 59.38 96 LYS A N 1
ATOM 809 C CA . LYS A 1 96 ? -11.881 -3.663 16.873 1.00 59.38 96 LYS A CA 1
ATOM 810 C C . LYS A 1 96 ? -11.384 -5.110 16.959 1.00 59.38 96 LYS A C 1
ATOM 812 O O . LYS A 1 96 ? -11.482 -5.677 18.060 1.00 59.38 96 LYS A O 1
#

Nearest PDB structures (foldseek):
  8rdw-assembly1_PO  TM=8.893E-01  e=6.075E-05  Psychrobacter urativorans
  7rqa-assembly2_2U  TM=9.136E-01  e=3.627E-04  Thermus thermophilus HB8

Mean predicted aligned error: 10.36 Å